Protein AF-A0A1H8ARG8-F1 (afdb_monomer)

Solvent-accessible surface area (backbone atoms only — not comparable to full-atom values): 5608 Å² total; per-residue (Å²): 110,69,69,59,53,51,50,51,53,52,50,52,50,53,52,48,55,51,53,46,45,44,62,75,48,50,48,58,60,46,63,79,74,48,54,77,67,52,51,53,54,49,52,51,49,52,53,49,53,53,53,54,51,50,54,52,52,50,52,57,68,66,55,36,78,65,48,35,73,77,36,51,68,60,47,54,53,56,50,49,55,54,48,55,54,49,52,53,49,54,54,52,48,47,62,66,60,71,75,109

Organism: NCBI:txid1166340

Sequence (100 aa):
MAALSNARVRLSRASGARTQYINETLIPELRARADRSMLAELAELQRVIAAKRLASSVHVSVW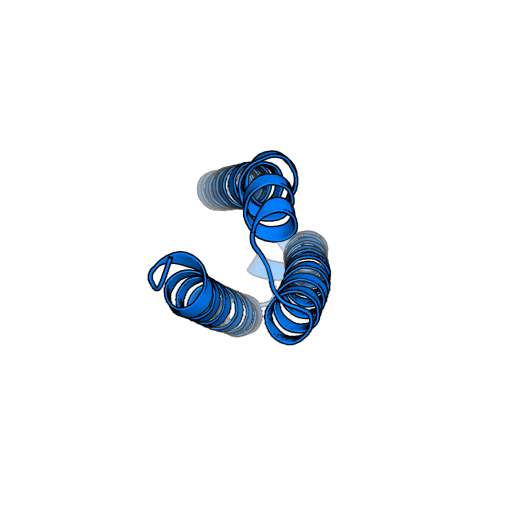SSKAIAGDWRGYCQAARSIWAMMEEQMSRERRIFGSL

Secondary structure (DSSP, 8-state):
-HHHHHHHHHHHHHHHHHHHHIIIIIHHHHHTT--HHHHHHHHHHHHHHHHHHHHHHHHHHHS-HHHHHH-HHHHHHHHHHHHHHHHHHHHHHHHHHTT-

Radius of gyration: 16.11 Å; Cα contacts (8 Å, |Δi|>4): 24; chains: 1; bounding box: 35×18×47 Å

Mean predicted aligned error: 5.32 Å

Structure (mmCIF, N/CA/C/O backbone):
data_AF-A0A1H8ARG8-F1
#
_entry.id   AF-A0A1H8ARG8-F1
#
loop_
_atom_site.group_PDB
_atom_site.id
_atom_site.type_symbol
_atom_site.label_atom_id
_atom_site.label_alt_id
_atom_site.label_comp_id
_atom_site.label_asym_id
_atom_site.label_entity_id
_atom_site.label_seq_id
_atom_site.pdbx_PDB_ins_code
_atom_site.Cartn_x
_atom_site.Cartn_y
_atom_site.Cartn_z
_atom_site.occupancy
_atom_site.B_iso_or_equiv
_atom_site.auth_seq_id
_atom_site.auth_comp_id
_atom_site.auth_asym_id
_atom_site.auth_atom_id
_atom_site.pdbx_PDB_model_num
ATOM 1 N N . MET A 1 1 ? 5.034 -4.586 -22.887 1.00 67.50 1 MET A N 1
ATOM 2 C CA . MET A 1 1 ? 4.943 -3.476 -21.903 1.00 67.50 1 MET A CA 1
ATOM 3 C C . MET A 1 1 ? 3.514 -3.061 -21.550 1.00 67.50 1 MET A C 1
ATOM 5 O O . MET A 1 1 ? 3.250 -2.885 -20.367 1.00 67.50 1 MET A O 1
ATOM 9 N N . ALA A 1 2 ? 2.576 -2.964 -22.505 1.00 75.56 2 ALA A N 1
ATOM 10 C CA . ALA A 1 2 ? 1.178 -2.590 -22.220 1.00 75.56 2 ALA A CA 1
ATOM 11 C C . ALA A 1 2 ? 0.485 -3.493 -21.175 1.00 75.56 2 ALA A C 1
ATOM 13 O O . ALA A 1 2 ? -0.137 -2.991 -20.244 1.00 75.56 2 ALA A O 1
ATOM 14 N N . ALA A 1 3 ? 0.672 -4.817 -21.259 1.00 82.44 3 ALA A N 1
ATOM 15 C CA . ALA A 1 3 ? 0.120 -5.764 -20.284 1.00 82.44 3 ALA A CA 1
ATOM 16 C C . ALA A 1 3 ? 0.617 -5.510 -18.846 1.00 82.44 3 ALA A C 1
ATOM 18 O O . ALA A 1 3 ? -0.174 -5.535 -17.906 1.00 82.44 3 ALA A O 1
ATOM 19 N N . LEU A 1 4 ? 1.908 -5.197 -18.674 1.00 79.50 4 LEU A N 1
ATOM 20 C CA . LEU A 1 4 ? 2.490 -4.886 -17.366 1.00 79.50 4 LEU A CA 1
ATOM 21 C C . LEU A 1 4 ? 1.949 -3.566 -16.801 1.00 79.50 4 LEU A C 1
ATOM 23 O O . LEU A 1 4 ? 1.628 -3.485 -15.618 1.00 79.50 4 LEU A O 1
ATOM 27 N N . SER A 1 5 ? 1.817 -2.541 -17.646 1.00 78.69 5 SER A N 1
ATOM 28 C CA . SER A 1 5 ? 1.219 -1.262 -17.250 1.00 78.69 5 SER A CA 1
ATOM 29 C C . SER A 1 5 ? -0.235 -1.445 -16.797 1.00 78.69 5 SER A C 1
ATOM 31 O O . SER A 1 5 ? -0.593 -1.023 -15.698 1.00 78.69 5 SER A O 1
ATOM 33 N N . ASN A 1 6 ? -1.040 -2.189 -17.564 1.00 81.00 6 ASN A N 1
ATOM 34 C CA . ASN A 1 6 ? -2.417 -2.523 -17.191 1.00 81.00 6 ASN A CA 1
ATOM 35 C C . ASN A 1 6 ? -2.495 -3.315 -15.879 1.00 81.00 6 ASN A C 1
ATOM 37 O O . ASN A 1 6 ? -3.344 -3.021 -15.036 1.00 81.00 6 ASN A O 1
ATOM 41 N N . ALA A 1 7 ? -1.607 -4.292 -15.675 1.00 84.06 7 ALA A N 1
ATOM 42 C CA . ALA A 1 7 ? -1.544 -5.049 -14.427 1.00 84.06 7 ALA A CA 1
ATOM 43 C C . ALA A 1 7 ? -1.246 -4.139 -13.224 1.00 84.06 7 ALA A C 1
ATOM 45 O O . ALA A 1 7 ? -1.925 -4.232 -12.202 1.00 84.06 7 ALA A O 1
ATOM 46 N N . ARG A 1 8 ? -0.297 -3.202 -13.362 1.00 81.25 8 ARG A N 1
ATOM 47 C CA . ARG A 1 8 ? 0.024 -2.218 -12.317 1.00 81.25 8 ARG A CA 1
ATOM 48 C C . ARG A 1 8 ? -1.155 -1.305 -12.003 1.00 81.25 8 ARG A C 1
ATOM 50 O O . ARG A 1 8 ? -1.475 -1.133 -10.835 1.00 81.25 8 ARG A O 1
ATOM 57 N N . VAL A 1 9 ? -1.844 -0.784 -13.020 1.00 81.31 9 VAL A N 1
ATOM 58 C CA . VAL A 1 9 ? -3.038 0.058 -12.821 1.00 81.31 9 VAL A CA 1
ATOM 59 C C . VAL A 1 9 ? -4.136 -0.709 -12.084 1.00 81.31 9 VAL A C 1
ATOM 61 O O . VAL A 1 9 ? -4.713 -0.183 -11.132 1.00 81.31 9 VAL A O 1
ATOM 64 N N . ARG A 1 10 ? -4.412 -1.959 -12.478 1.00 85.25 10 ARG A N 1
ATOM 65 C CA . ARG A 1 10 ? -5.394 -2.815 -11.790 1.00 85.25 10 ARG A CA 1
ATOM 66 C C . ARG A 1 10 ? -5.018 -3.044 -10.328 1.00 85.25 10 ARG A C 1
ATOM 68 O O . ARG A 1 10 ? -5.878 -2.905 -9.464 1.00 85.25 10 ARG A O 1
ATOM 75 N N . LEU A 1 11 ? -3.747 -3.336 -10.052 1.00 82.06 11 LEU A N 1
ATOM 76 C CA . LEU A 1 11 ? -3.249 -3.520 -8.690 1.00 82.06 11 LEU A CA 1
ATOM 77 C C . LEU A 1 11 ? -3.379 -2.236 -7.859 1.00 82.06 11 LEU A C 1
ATOM 79 O O . LEU A 1 11 ? -3.882 -2.282 -6.739 1.00 82.06 11 LEU A O 1
ATOM 83 N N . SER A 1 12 ? -2.991 -1.082 -8.411 1.00 80.69 12 SER A N 1
ATOM 84 C CA . SER A 1 12 ? -3.131 0.214 -7.739 1.00 80.69 12 SER A CA 1
ATOM 85 C C . SER A 1 12 ? -4.592 0.548 -7.436 1.00 80.69 12 SER A C 1
ATOM 87 O O . SER A 1 12 ? -4.886 1.014 -6.337 1.00 80.69 12 SER A O 1
ATOM 89 N N . ARG A 1 13 ? -5.516 0.268 -8.367 1.00 84.88 13 ARG A N 1
ATOM 90 C CA . ARG A 1 13 ? -6.961 0.452 -8.153 1.00 84.88 13 ARG A CA 1
ATOM 91 C C . ARG A 1 13 ? -7.496 -0.462 -7.053 1.00 84.88 13 ARG A C 1
ATOM 93 O O . ARG A 1 13 ? -8.160 0.030 -6.149 1.00 84.88 13 ARG A O 1
ATOM 100 N N . ALA A 1 14 ? -7.169 -1.754 -7.088 1.00 86.56 14 ALA A N 1
ATOM 101 C CA . ALA A 1 14 ? -7.600 -2.708 -6.065 1.00 86.56 14 ALA A CA 1
ATOM 102 C C . ALA A 1 14 ? -7.058 -2.340 -4.672 1.00 86.56 14 ALA A C 1
ATOM 104 O O . ALA A 1 14 ? -7.802 -2.330 -3.694 1.00 86.56 14 ALA A O 1
ATOM 105 N N . SER A 1 15 ? -5.779 -1.960 -4.590 1.00 81.88 15 SER A N 1
ATOM 106 C CA . SER A 1 15 ? -5.158 -1.487 -3.348 1.00 81.88 15 SER A CA 1
ATOM 107 C C . SER A 1 15 ? -5.812 -0.199 -2.830 1.00 81.88 15 SER A C 1
ATOM 109 O O . SER A 1 15 ? -6.061 -0.066 -1.630 1.00 81.88 15 SER A O 1
ATOM 111 N N . GLY A 1 16 ? -6.150 0.727 -3.736 1.00 84.31 16 GLY A N 1
ATOM 112 C CA . GLY A 1 16 ? -6.883 1.952 -3.418 1.00 84.31 16 GLY A CA 1
ATOM 113 C C . GLY A 1 16 ? -8.270 1.666 -2.848 1.00 84.31 16 GLY A C 1
ATOM 114 O O . GLY A 1 16 ? -8.565 2.126 -1.751 1.00 84.31 16 GLY A O 1
ATOM 115 N N . ALA A 1 17 ? -9.069 0.847 -3.536 1.00 88.25 17 ALA A N 1
ATOM 116 C CA . ALA A 1 17 ? -10.411 0.466 -3.095 1.00 88.25 17 ALA A CA 1
ATOM 117 C C . ALA A 1 17 ? -10.396 -0.226 -1.722 1.00 88.25 17 ALA A C 1
ATOM 119 O O . ALA A 1 17 ? -11.181 0.120 -0.844 1.00 88.25 17 ALA A O 1
ATOM 120 N N . ARG A 1 18 ? -9.447 -1.143 -1.490 1.00 85.88 18 ARG A N 1
ATOM 121 C CA . ARG A 1 18 ? -9.257 -1.777 -0.176 1.00 85.88 18 ARG A CA 1
ATOM 122 C C . ARG A 1 18 ? -8.906 -0.760 0.909 1.00 85.88 18 ARG A C 1
ATOM 124 O O . ARG A 1 18 ? -9.481 -0.801 1.989 1.00 85.88 18 ARG A O 1
ATOM 131 N N . THR A 1 19 ? -7.970 0.146 0.631 1.00 84.25 19 THR A N 1
ATOM 132 C CA . THR A 1 19 ? -7.561 1.185 1.594 1.00 84.25 19 THR A CA 1
ATOM 133 C C . THR A 1 19 ? -8.724 2.113 1.936 1.00 84.25 19 THR A C 1
ATOM 135 O O . THR A 1 19 ? -8.882 2.494 3.093 1.00 84.25 19 THR A O 1
ATOM 138 N N . GLN A 1 20 ? -9.533 2.465 0.937 1.00 88.44 20 GLN A N 1
ATOM 139 C CA . GLN A 1 20 ? -10.729 3.272 1.123 1.00 88.44 20 GLN A CA 1
ATOM 140 C C . GLN A 1 20 ? -11.724 2.554 2.037 1.00 88.44 20 GLN A C 1
ATOM 142 O O . GLN A 1 20 ? -12.079 3.092 3.077 1.00 88.44 20 GLN A O 1
ATOM 147 N N . TYR A 1 21 ? -12.072 1.305 1.718 1.00 88.81 21 TYR A N 1
ATOM 148 C CA . TYR A 1 21 ? -12.987 0.501 2.528 1.00 88.81 21 TYR A CA 1
ATOM 149 C C . TYR A 1 21 ? -12.517 0.344 3.984 1.00 88.81 21 TYR A C 1
ATOM 151 O O . TYR A 1 21 ? -13.301 0.512 4.917 1.00 88.81 21 TYR A O 1
ATOM 159 N N . ILE A 1 22 ? -11.221 0.084 4.197 1.00 85.25 22 ILE A N 1
ATOM 160 C CA . ILE A 1 22 ? -10.660 -0.026 5.550 1.00 85.25 22 ILE A CA 1
ATOM 161 C C . ILE A 1 22 ? -10.851 1.281 6.330 1.00 85.25 22 ILE A C 1
ATOM 163 O O . ILE A 1 22 ? -11.289 1.253 7.476 1.00 85.25 22 ILE A O 1
ATOM 167 N N . ASN A 1 23 ? -10.528 2.426 5.728 1.00 85.62 23 ASN A N 1
ATOM 168 C CA . ASN A 1 23 ? -10.552 3.708 6.434 1.00 85.62 23 ASN A CA 1
ATOM 169 C C . ASN A 1 23 ? -11.954 4.305 6.592 1.00 85.62 23 ASN A C 1
ATOM 171 O O . ASN A 1 23 ? -12.211 4.950 7.604 1.00 85.62 23 ASN A O 1
ATOM 175 N N . GLU A 1 24 ? -12.828 4.130 5.603 1.00 89.38 24 GLU A N 1
ATOM 176 C CA . GLU A 1 24 ? -14.144 4.778 5.554 1.00 89.38 24 GLU A CA 1
ATOM 177 C C . GLU A 1 24 ? -15.259 3.907 6.136 1.00 89.38 24 GLU A C 1
ATOM 179 O O . GLU A 1 24 ? -16.276 4.443 6.564 1.00 89.38 24 GLU A O 1
ATOM 184 N N . THR A 1 25 ? -15.079 2.584 6.182 1.00 88.19 25 THR A N 1
ATOM 185 C CA . THR A 1 25 ? -16.105 1.652 6.675 1.00 88.19 25 THR A CA 1
ATOM 186 C C . THR A 1 25 ? -15.629 0.905 7.914 1.00 88.19 25 THR A C 1
ATOM 188 O O . THR A 1 25 ? -16.159 1.124 8.999 1.00 88.19 25 THR A O 1
ATOM 191 N N . LEU A 1 26 ? -14.583 0.081 7.787 1.00 85.00 26 LEU A N 1
ATOM 192 C CA . LEU A 1 26 ? -14.147 -0.799 8.879 1.00 85.00 26 LEU A CA 1
ATOM 193 C C . LEU A 1 26 ? -13.688 -0.014 10.109 1.00 85.00 26 LEU A C 1
ATOM 195 O O . LEU A 1 26 ? -14.179 -0.233 11.208 1.00 85.00 26 LEU A O 1
ATOM 199 N N . ILE A 1 27 ? -12.743 0.913 9.965 1.00 84.69 27 ILE A N 1
ATOM 200 C CA . ILE A 1 27 ? -12.155 1.584 11.133 1.00 84.69 27 ILE A CA 1
ATOM 201 C C . ILE A 1 27 ? -13.177 2.380 11.956 1.00 84.69 27 ILE A C 1
ATOM 203 O O . ILE A 1 27 ? -13.127 2.266 13.183 1.00 84.69 27 ILE A O 1
ATOM 207 N N . PRO A 1 28 ? -14.098 3.158 11.360 1.00 86.69 28 PRO A N 1
ATOM 208 C CA . PRO A 1 28 ? -15.179 3.794 12.109 1.00 86.69 28 PRO A CA 1
ATOM 209 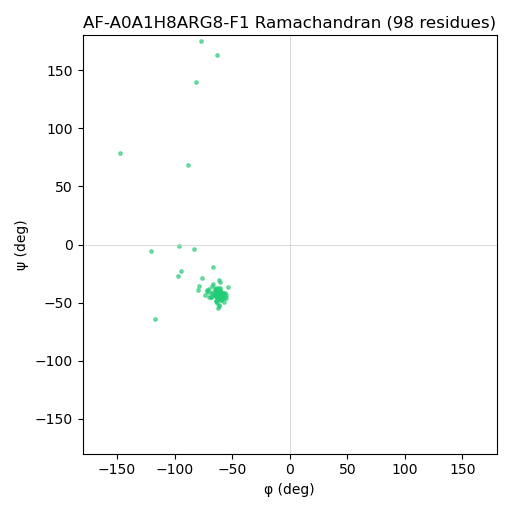C C . PRO A 1 28 ? -16.025 2.800 12.917 1.00 86.69 28 PRO A C 1
ATOM 211 O O . PRO A 1 28 ? -16.253 3.034 14.105 1.00 86.69 28 PRO A O 1
ATOM 214 N N . GLU A 1 29 ? -16.424 1.673 12.318 1.00 86.50 29 GLU A N 1
ATOM 215 C CA . GLU A 1 29 ? -17.197 0.626 13.002 1.00 86.50 29 GLU A CA 1
ATOM 216 C C . GLU A 1 29 ? -16.428 0.020 14.181 1.00 86.50 29 GLU A C 1
ATOM 218 O O . GLU A 1 29 ? -16.984 -0.178 15.263 1.00 86.50 29 GLU A O 1
ATOM 223 N N . LEU A 1 30 ? -15.126 -0.216 14.006 1.00 82.88 30 LEU A N 1
ATOM 224 C CA . LEU A 1 30 ? -14.280 -0.783 15.054 1.00 82.88 30 LEU A CA 1
ATOM 225 C C . LEU A 1 30 ? -14.013 0.197 16.177 1.00 82.88 30 LEU A C 1
ATOM 227 O O . LEU A 1 30 ? -14.078 -0.186 17.339 1.00 82.88 30 LEU A O 1
ATOM 231 N N . ARG A 1 31 ? -13.789 1.475 15.866 1.00 84.12 31 ARG A N 1
ATOM 232 C CA . ARG A 1 31 ? -13.614 2.512 16.889 1.00 84.12 31 ARG A CA 1
ATOM 233 C C . AR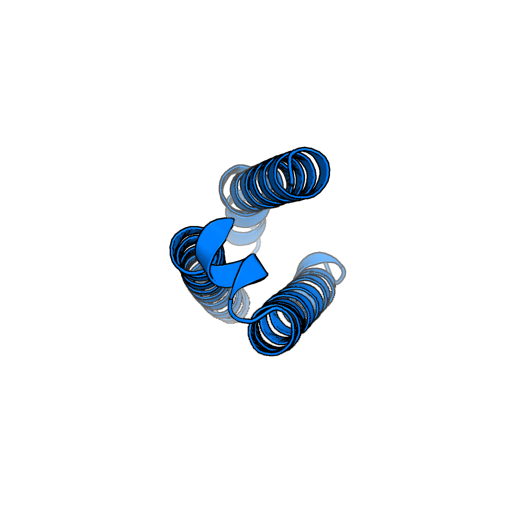G A 1 31 ? -14.836 2.654 17.790 1.00 84.12 31 ARG A C 1
ATOM 235 O O . ARG A 1 31 ? -14.660 2.941 18.968 1.00 84.12 31 ARG A O 1
ATOM 242 N N . ALA A 1 32 ? -16.043 2.423 17.273 1.00 83.94 32 ALA A N 1
ATOM 243 C CA . ALA A 1 32 ? -17.268 2.471 18.070 1.00 83.94 32 ALA A CA 1
ATOM 244 C C . ALA A 1 32 ? -17.358 1.350 19.125 1.00 83.94 32 ALA A C 1
ATOM 246 O O . ALA A 1 32 ? -18.132 1.465 20.073 1.00 83.94 32 ALA A O 1
ATOM 247 N N . ARG A 1 33 ? -16.586 0.268 18.961 1.00 82.88 33 ARG A N 1
ATOM 248 C CA . ARG A 1 33 ? -16.619 -0.936 19.810 1.00 82.88 33 ARG A CA 1
ATOM 249 C C . ARG A 1 33 ? -15.280 -1.246 20.489 1.00 82.88 33 ARG A C 1
ATOM 251 O O . ARG A 1 33 ? -15.205 -2.183 21.275 1.00 82.88 33 ARG A O 1
ATOM 258 N N . ALA A 1 34 ? -14.232 -0.490 20.169 1.00 80.44 34 ALA A N 1
ATOM 259 C CA . ALA A 1 34 ? -12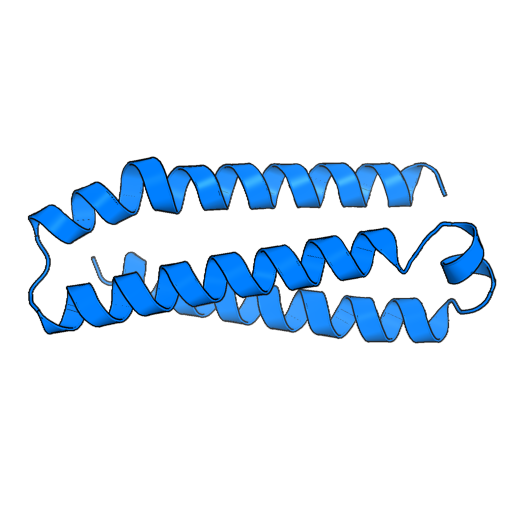.860 -0.771 20.562 1.00 80.44 34 ALA A CA 1
ATOM 260 C C . ALA A 1 34 ? -12.547 -0.307 21.987 1.00 80.44 34 ALA A C 1
ATOM 262 O O . ALA A 1 34 ? -12.883 0.809 22.390 1.00 80.44 34 ALA A O 1
ATOM 263 N N . ASP A 1 35 ? -11.794 -1.131 22.712 1.00 81.75 35 ASP A N 1
ATOM 264 C CA . ASP A 1 35 ? -11.087 -0.685 23.905 1.00 81.75 35 ASP A CA 1
ATOM 265 C C . ASP A 1 35 ? -9.815 0.113 23.546 1.00 81.75 35 ASP A C 1
ATOM 267 O O . ASP A 1 35 ? -9.418 0.256 22.384 1.00 81.75 35 ASP A O 1
ATOM 271 N N . ARG A 1 36 ? -9.138 0.656 24.564 1.00 79.19 36 ARG A N 1
ATOM 272 C CA . ARG A 1 36 ? -7.944 1.496 24.374 1.00 79.19 36 ARG A CA 1
ATOM 273 C C . ARG A 1 36 ? -6.788 0.757 23.682 1.00 79.19 36 ARG A C 1
ATOM 275 O O . ARG A 1 36 ? -6.013 1.403 22.977 1.00 79.19 36 ARG A O 1
ATOM 282 N N . SER A 1 37 ? -6.665 -0.557 23.871 1.00 79.12 37 SER A N 1
ATOM 283 C CA . SER A 1 37 ? -5.614 -1.368 23.245 1.00 79.12 37 SER A CA 1
ATOM 284 C C . SER A 1 37 ? -5.892 -1.575 21.754 1.00 79.12 37 SER A C 1
ATOM 286 O O . SER A 1 37 ? -5.021 -1.318 20.922 1.00 79.12 37 SER A O 1
ATOM 288 N N . MET A 1 38 ? -7.146 -1.872 21.404 1.00 79.88 38 MET A N 1
ATOM 289 C CA . MET A 1 38 ? -7.603 -1.989 20.020 1.00 79.88 38 MET A CA 1
ATOM 290 C C . MET A 1 38 ? -7.450 -0.668 19.258 1.00 79.88 38 MET A C 1
ATOM 292 O O . MET A 1 38 ? -7.031 -0.660 18.103 1.00 79.88 38 MET A O 1
ATOM 296 N N . LEU A 1 39 ? -7.726 0.475 19.897 1.00 81.81 39 LEU A N 1
ATOM 297 C CA . LEU A 1 39 ? -7.535 1.790 19.273 1.00 81.81 39 LEU A CA 1
ATOM 298 C C . LEU A 1 39 ? -6.072 2.055 18.882 1.00 81.81 39 LEU A C 1
ATOM 300 O O . LEU A 1 39 ? -5.821 2.619 17.813 1.00 81.81 39 LEU A O 1
ATOM 304 N N . ALA A 1 40 ? -5.112 1.637 19.713 1.00 83.75 40 ALA A N 1
ATOM 305 C CA . ALA A 1 40 ? -3.688 1.764 19.407 1.00 83.75 40 ALA A CA 1
ATOM 306 C C . ALA A 1 40 ? -3.276 0.854 18.237 1.00 83.75 40 ALA A C 1
ATOM 308 O O . ALA A 1 40 ? -2.566 1.298 17.330 1.00 83.75 40 ALA A O 1
ATOM 309 N N . GLU A 1 41 ? -3.772 -0.386 18.205 1.00 83.25 41 GLU A N 1
ATOM 310 C CA . GLU A 1 41 ? -3.520 -1.307 17.092 1.00 83.25 41 GLU A CA 1
ATOM 311 C C . GLU A 1 41 ? -4.113 -0.810 15.769 1.00 83.25 41 GLU A C 1
ATOM 313 O O . GLU A 1 41 ? -3.450 -0.887 14.732 1.00 83.25 41 GLU A O 1
ATOM 318 N N . LEU A 1 42 ? -5.324 -0.244 15.795 1.00 83.31 42 LEU A N 1
ATOM 319 C CA . LEU A 1 42 ? -5.964 0.342 14.616 1.00 83.31 42 LEU A CA 1
ATOM 320 C C . LEU A 1 42 ? -5.186 1.553 14.089 1.00 83.31 42 LEU A C 1
ATOM 322 O O . LEU A 1 42 ? -4.987 1.672 12.880 1.00 83.31 42 LEU A O 1
ATOM 326 N N . ALA A 1 43 ? -4.707 2.436 14.970 1.00 85.12 43 ALA A N 1
ATOM 327 C CA . ALA A 1 43 ? -3.892 3.583 14.567 1.00 85.12 43 ALA A CA 1
ATOM 328 C C . ALA A 1 43 ? -2.568 3.142 13.918 1.00 85.12 43 ALA A C 1
ATOM 330 O O . ALA A 1 43 ? -2.177 3.662 12.868 1.00 85.12 43 ALA A O 1
ATOM 331 N N . GLU A 1 44 ? -1.905 2.139 14.499 1.00 86.38 44 GLU A N 1
ATOM 332 C CA . GLU A 1 44 ? -0.690 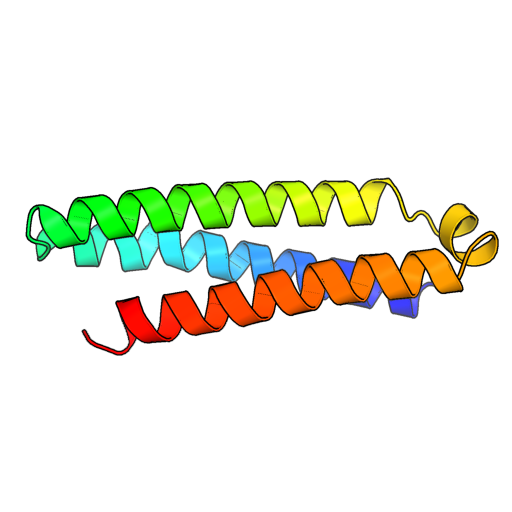1.564 13.924 1.00 86.38 44 GLU A CA 1
ATOM 333 C C . GLU A 1 44 ? -0.968 0.898 12.570 1.00 86.38 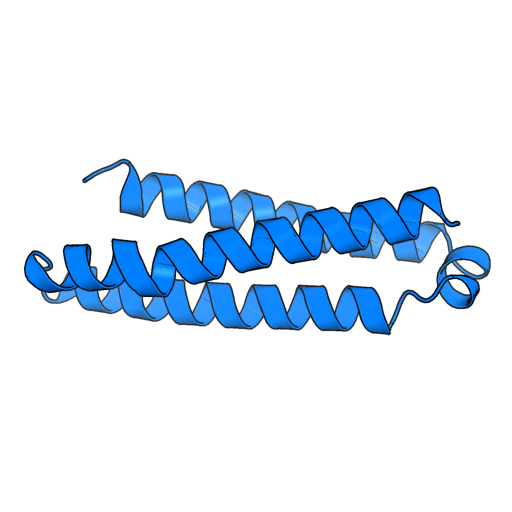44 GLU A C 1
ATOM 335 O O . GLU A 1 44 ? -0.205 1.078 11.617 1.00 86.38 44 GLU A O 1
ATOM 340 N N . LEU A 1 45 ? -2.093 0.191 12.437 1.00 83.44 45 LEU A N 1
ATOM 341 C CA . LEU A 1 45 ? -2.513 -0.405 11.173 1.00 83.44 45 LEU A CA 1
ATOM 342 C C . LEU A 1 45 ? -2.689 0.658 10.077 1.00 83.44 45 LEU A C 1
ATOM 344 O O . LEU A 1 45 ? -2.172 0.480 8.972 1.00 83.44 45 LEU A O 1
ATOM 348 N N . GLN A 1 46 ? -3.346 1.783 10.378 1.00 85.25 46 GLN A N 1
ATOM 349 C CA . GLN A 1 46 ? -3.512 2.897 9.432 1.00 85.25 46 GLN A CA 1
ATOM 350 C C . GLN A 1 46 ? -2.168 3.477 8.988 1.00 85.25 46 GLN A C 1
ATOM 352 O O . GLN A 1 46 ? -1.944 3.692 7.792 1.00 85.25 46 GLN A O 1
ATOM 357 N N . ARG A 1 47 ? -1.254 3.691 9.941 1.00 87.06 47 ARG A N 1
ATOM 358 C CA . ARG A 1 47 ? 0.090 4.213 9.668 1.00 87.06 47 ARG A CA 1
ATOM 359 C C . ARG A 1 47 ? 0.868 3.283 8.739 1.00 87.06 47 ARG A C 1
ATOM 361 O O . ARG A 1 47 ? 1.468 3.739 7.764 1.00 87.06 47 ARG A O 1
ATOM 368 N N . VAL A 1 48 ? 0.818 1.977 9.003 1.00 86.25 48 VAL A N 1
ATOM 369 C CA . VAL A 1 48 ? 1.476 0.963 8.171 1.00 86.25 48 VAL A CA 1
ATOM 370 C C . VAL A 1 48 ? 0.859 0.912 6.772 1.00 86.25 48 VAL A C 1
ATOM 372 O O . VAL A 1 48 ? 1.602 0.910 5.793 1.00 86.25 48 VAL A O 1
ATOM 375 N N . ILE A 1 49 ? -0.472 0.941 6.638 1.00 83.19 49 ILE A N 1
ATOM 376 C CA . ILE A 1 49 ? -1.146 0.966 5.326 1.00 83.19 49 ILE A CA 1
ATOM 377 C C . ILE A 1 49 ? -0.691 2.177 4.501 1.00 83.19 49 ILE A C 1
ATOM 379 O O . ILE A 1 49 ? -0.335 2.025 3.328 1.00 83.19 49 ILE A O 1
ATOM 383 N N . ALA A 1 50 ? -0.645 3.367 5.108 1.00 83.62 50 ALA A N 1
ATOM 384 C CA . ALA A 1 50 ? -0.194 4.583 4.436 1.00 83.62 50 ALA A CA 1
ATOM 385 C C . ALA A 1 50 ? 1.268 4.475 3.964 1.00 83.62 50 ALA A C 1
ATOM 387 O O . ALA A 1 50 ? 1.565 4.765 2.801 1.00 83.62 50 ALA A O 1
ATOM 388 N N . ALA A 1 51 ? 2.167 3.985 4.824 1.00 86.38 51 ALA A N 1
ATOM 389 C CA . ALA A 1 51 ? 3.576 3.784 4.485 1.00 86.38 51 ALA A CA 1
ATOM 390 C C . ALA A 1 51 ? 3.763 2.766 3.345 1.00 86.38 51 ALA A C 1
ATOM 392 O O . ALA A 1 51 ? 4.500 3.019 2.389 1.00 86.38 51 ALA A O 1
ATOM 393 N N . LYS A 1 52 ? 3.042 1.638 3.390 1.00 83.94 52 LYS A N 1
ATOM 394 C CA . LYS A 1 52 ? 3.081 0.598 2.348 1.00 83.94 52 LYS A CA 1
ATOM 395 C C . LYS A 1 52 ? 2.554 1.120 1.006 1.00 83.94 52 LYS A C 1
ATOM 397 O O . LYS A 1 52 ? 3.114 0.809 -0.048 1.00 83.94 52 LYS A O 1
ATOM 402 N N . ARG A 1 53 ? 1.517 1.965 1.024 1.00 81.56 53 ARG A N 1
ATOM 403 C CA . ARG A 1 53 ? 1.000 2.628 -0.183 1.00 81.56 53 ARG A CA 1
ATOM 404 C C . ARG A 1 53 ? 2.031 3.582 -0.784 1.00 81.56 53 ARG A C 1
ATOM 406 O O . ARG A 1 53 ? 2.228 3.554 -1.997 1.00 81.56 53 ARG A O 1
ATOM 413 N N . LEU A 1 54 ? 2.717 4.371 0.045 1.00 84.81 54 LEU A N 1
ATOM 414 C CA . LEU A 1 54 ? 3.797 5.251 -0.408 1.00 84.81 54 LEU A CA 1
ATOM 415 C C . LEU A 1 54 ? 4.929 4.448 -1.066 1.00 84.81 54 LEU A C 1
ATOM 417 O O . LEU A 1 54 ? 5.320 4.765 -2.189 1.00 84.81 54 LEU A O 1
ATOM 421 N N . ALA A 1 55 ? 5.386 3.368 -0.426 1.00 84.31 55 ALA A N 1
ATOM 422 C CA . ALA A 1 55 ? 6.409 2.479 -0.981 1.00 84.31 55 ALA A CA 1
ATOM 423 C C . ALA A 1 55 ? 5.993 1.883 -2.340 1.00 84.31 55 ALA A C 1
ATOM 425 O O . ALA A 1 55 ? 6.785 1.863 -3.283 1.00 84.31 55 ALA A O 1
ATOM 426 N N . SER A 1 56 ? 4.730 1.462 -2.481 1.00 82.69 56 SER A N 1
ATOM 427 C CA . SER A 1 56 ? 4.197 0.977 -3.759 1.00 82.69 56 SER A CA 1
ATOM 428 C C . SER A 1 56 ? 4.168 2.065 -4.838 1.00 82.69 56 SER A C 1
ATOM 430 O O . SER A 1 56 ? 4.481 1.773 -5.993 1.00 82.69 56 SER A O 1
ATOM 432 N N . SER A 1 57 ? 3.793 3.300 -4.494 1.00 82.25 57 SER A N 1
ATOM 433 C CA . SER A 1 57 ? 3.789 4.423 -5.441 1.00 82.25 57 SER A CA 1
ATOM 434 C C . SER A 1 57 ? 5.202 4.761 -5.917 1.00 82.25 57 SER A C 1
ATOM 436 O O . SER A 1 57 ? 5.413 4.929 -7.118 1.00 82.25 57 SER A O 1
ATOM 438 N N . VAL A 1 58 ? 6.176 4.783 -5.001 1.00 85.75 58 VAL A N 1
ATOM 439 C CA . VAL A 1 58 ? 7.597 4.989 -5.327 1.00 85.75 58 VAL A CA 1
ATOM 440 C C . VAL A 1 58 ? 8.124 3.866 -6.222 1.00 85.75 58 VAL A C 1
ATOM 442 O O . VAL A 1 58 ? 8.803 4.128 -7.209 1.00 85.75 58 VAL A O 1
ATOM 445 N N . HIS A 1 59 ? 7.772 2.608 -5.945 1.00 85.38 59 HIS A N 1
ATOM 446 C CA . HIS A 1 59 ? 8.162 1.490 -6.806 1.00 85.38 59 HIS A CA 1
ATOM 447 C C . HIS A 1 59 ? 7.674 1.685 -8.252 1.00 85.38 59 HIS A C 1
ATOM 449 O O . HIS A 1 59 ? 8.440 1.503 -9.198 1.00 85.38 59 HIS A O 1
ATOM 455 N N . VAL A 1 60 ? 6.412 2.082 -8.446 1.00 82.81 60 VAL A N 1
ATOM 456 C CA . VAL A 1 60 ? 5.856 2.295 -9.792 1.00 82.81 60 VAL A CA 1
ATOM 457 C C . VAL A 1 60 ? 6.503 3.495 -10.493 1.00 82.81 60 VAL A C 1
ATOM 459 O O . VAL A 1 60 ? 6.707 3.421 -11.705 1.00 82.81 60 VAL A O 1
ATOM 462 N N . SER A 1 61 ? 6.846 4.567 -9.767 1.00 84.31 61 SER A N 1
ATOM 463 C CA . SER A 1 61 ? 7.490 5.749 -10.360 1.00 84.31 61 SER A CA 1
ATOM 464 C C . SER A 1 61 ? 8.943 5.491 -10.771 1.00 84.31 61 SER A C 1
ATOM 466 O O . SER A 1 61 ? 9.354 5.928 -11.844 1.00 84.31 61 SER A O 1
ATOM 468 N N . VAL A 1 62 ? 9.701 4.738 -9.966 1.00 88.19 62 VAL A N 1
ATOM 469 C CA . VAL A 1 62 ? 11.099 4.373 -10.253 1.00 88.19 62 VAL A CA 1
ATOM 470 C C . VAL A 1 62 ? 11.186 3.407 -11.437 1.00 88.19 62 VAL A C 1
ATOM 472 O O . VAL A 1 62 ? 11.990 3.591 -12.353 1.00 88.19 62 VAL A O 1
ATOM 475 N N . TRP A 1 63 ? 10.329 2.385 -11.467 1.00 88.88 63 TRP A N 1
ATOM 476 C CA . TRP A 1 63 ? 10.387 1.333 -12.481 1.00 88.88 63 TRP A CA 1
ATOM 477 C C . TRP A 1 63 ? 9.568 1.680 -13.726 1.00 88.88 63 TRP A C 1
ATOM 479 O O . TRP A 1 63 ? 8.562 1.0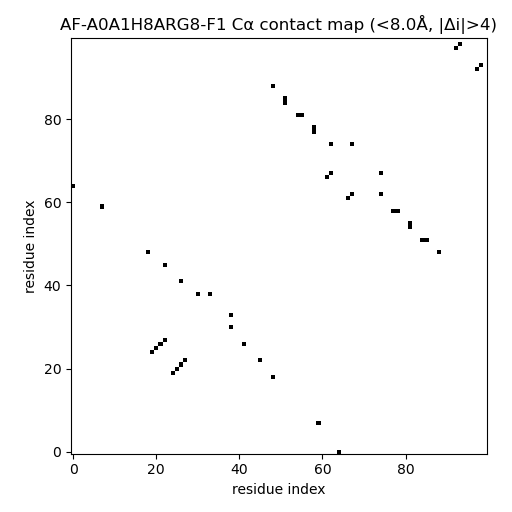34 -14.031 1.00 88.88 63 TRP A O 1
ATOM 489 N N . SER A 1 64 ? 10.018 2.685 -14.482 1.00 86.62 64 SER A N 1
ATOM 490 C CA . SER A 1 64 ? 9.487 2.984 -15.820 1.00 86.62 64 SER A CA 1
ATOM 491 C C . SER A 1 64 ? 9.739 1.838 -16.809 1.00 86.62 64 SER A C 1
ATOM 493 O O . SER A 1 64 ? 10.615 0.999 -16.601 1.00 86.62 64 SER A O 1
ATOM 495 N N . SER A 1 65 ? 9.028 1.821 -17.943 1.00 85.50 65 SER A N 1
ATOM 496 C CA . SER A 1 65 ? 9.255 0.809 -18.987 1.00 85.50 65 SER A CA 1
ATOM 497 C C . SER A 1 65 ? 10.714 0.734 -19.449 1.00 85.50 65 SER A C 1
ATOM 499 O O . SER A 1 65 ? 11.225 -0.354 -19.700 1.00 85.50 65 SER A O 1
ATOM 501 N N . LYS A 1 66 ? 11.389 1.888 -19.514 1.00 88.25 66 LYS A N 1
ATOM 502 C CA . LYS A 1 66 ? 12.805 1.993 -19.876 1.00 88.25 66 LYS A CA 1
ATOM 503 C C . LYS A 1 66 ? 13.714 1.423 -18.782 1.00 88.25 66 LYS A C 1
ATOM 505 O O . LYS A 1 66 ? 14.618 0.661 -19.098 1.00 88.25 66 LYS A O 1
ATOM 510 N N . ALA A 1 67 ? 13.451 1.748 -17.515 1.00 91.00 67 ALA A N 1
ATOM 511 C CA . ALA A 1 67 ? 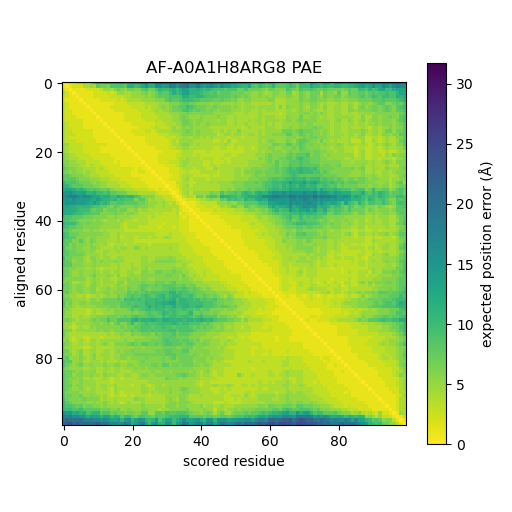14.227 1.234 -16.383 1.00 91.00 67 ALA A CA 1
ATOM 512 C C . ALA A 1 67 ? 14.116 -0.294 -16.262 1.00 91.00 67 ALA A C 1
ATOM 514 O O . ALA A 1 67 ? 15.114 -0.974 -16.068 1.00 91.00 67 ALA A O 1
ATOM 515 N N . ILE A 1 68 ? 12.916 -0.841 -16.468 1.00 90.38 68 ILE A N 1
ATOM 516 C CA . ILE A 1 68 ? 12.671 -2.291 -16.456 1.00 90.38 68 ILE A CA 1
ATOM 517 C C . ILE A 1 68 ? 13.431 -2.998 -17.581 1.00 90.38 68 ILE A C 1
ATOM 519 O O . ILE A 1 68 ? 13.972 -4.076 -17.367 1.00 90.38 68 ILE A O 1
ATOM 523 N N . ALA A 1 69 ? 13.456 -2.413 -18.782 1.00 91.38 69 ALA A N 1
ATOM 524 C CA . ALA A 1 69 ? 14.197 -2.984 -19.903 1.00 91.38 69 ALA A CA 1
ATOM 525 C C . ALA A 1 69 ? 15.717 -2.950 -19.662 1.00 91.38 69 ALA A C 1
ATOM 527 O O . ALA A 1 69 ? 16.415 -3.864 -20.090 1.00 91.38 69 ALA A O 1
ATOM 528 N N . GLY A 1 70 ? 16.213 -1.918 -18.969 1.00 94.06 70 GLY A N 1
ATOM 529 C CA . GLY A 1 70 ? 17.623 -1.787 -18.594 1.00 94.06 70 GLY A CA 1
ATOM 530 C C . GLY A 1 70 ? 18.049 -2.679 -17.424 1.00 94.06 70 GLY A C 1
ATOM 531 O O . GLY A 1 70 ? 19.202 -3.091 -17.377 1.00 94.06 70 GLY A O 1
ATOM 532 N N . ASP A 1 71 ? 17.134 -3.004 -16.506 1.00 94.81 71 ASP A N 1
ATOM 533 C CA . ASP A 1 71 ? 17.400 -3.874 -15.358 1.00 94.81 71 ASP A CA 1
ATOM 534 C C . ASP A 1 71 ? 16.166 -4.708 -14.968 1.00 94.81 71 ASP A C 1
ATOM 536 O O . ASP A 1 71 ? 15.433 -4.431 -14.012 1.00 94.81 71 ASP A O 1
ATOM 540 N N . TRP A 1 72 ? 15.937 -5.782 -15.724 1.00 91.12 72 TRP A N 1
ATOM 541 C CA . TRP A 1 72 ? 14.832 -6.702 -15.455 1.00 91.12 72 TRP A CA 1
ATOM 542 C C . TRP A 1 72 ? 14.995 -7.434 -14.117 1.00 91.12 72 TRP A C 1
ATOM 544 O O . TRP A 1 72 ? 14.023 -7.646 -13.387 1.00 91.12 72 TRP A O 1
ATOM 554 N N . ARG A 1 73 ? 16.228 -7.821 -13.771 1.00 94.19 73 ARG A N 1
ATOM 555 C CA . ARG A 1 73 ? 16.507 -8.597 -12.558 1.00 94.19 73 ARG A CA 1
ATOM 556 C C . ARG A 1 73 ? 16.268 -7.761 -11.303 1.00 94.19 73 ARG A C 1
ATOM 558 O O . ARG A 1 73 ? 15.620 -8.256 -10.376 1.00 94.19 73 ARG A O 1
ATOM 565 N N . GLY A 1 74 ? 16.745 -6.519 -11.280 1.00 93.31 74 GLY A N 1
ATOM 566 C CA . GLY A 1 74 ? 16.501 -5.582 -10.188 1.00 93.31 74 GLY A CA 1
ATOM 567 C C . GLY A 1 74 ? 15.022 -5.248 -10.054 1.00 93.31 74 GLY A C 1
ATOM 568 O O . GLY A 1 74 ? 14.492 -5.266 -8.940 1.00 93.31 74 GLY A O 1
ATOM 569 N N . TYR A 1 75 ? 14.312 -5.085 -11.176 1.00 91.00 75 TYR A N 1
ATOM 570 C CA . TYR A 1 75 ? 12.860 -4.932 -11.150 1.00 91.00 75 TYR A CA 1
ATOM 571 C C . TYR A 1 75 ? 12.170 -6.122 -10.465 1.00 91.00 75 TYR A C 1
ATOM 573 O O . TYR A 1 75 ? 11.351 -5.929 -9.563 1.00 91.00 75 TYR A O 1
ATOM 581 N N . CYS A 1 76 ? 12.517 -7.357 -10.844 1.00 90.62 76 CYS A N 1
ATOM 582 C CA . CYS A 1 76 ? 11.948 -8.557 -10.230 1.00 90.62 76 CYS A CA 1
ATOM 583 C C . CYS A 1 76 ? 12.248 -8.652 -8.728 1.00 90.62 76 CYS A C 1
ATOM 585 O O . CYS A 1 76 ? 11.364 -9.042 -7.965 1.00 90.62 76 CYS A O 1
ATOM 587 N N . GLN A 1 77 ? 13.459 -8.302 -8.284 1.00 91.94 77 GLN A N 1
ATOM 588 C CA . GLN A 1 77 ? 13.788 -8.266 -6.854 1.00 91.94 77 GLN A CA 1
ATOM 589 C C . GLN A 1 77 ? 12.957 -7.221 -6.109 1.00 91.94 77 GLN A C 1
ATOM 591 O O . GLN A 1 77 ? 12.329 -7.548 -5.103 1.00 91.94 77 GLN A O 1
ATOM 596 N N . ALA A 1 78 ? 12.883 -5.995 -6.629 1.00 89.38 78 ALA A N 1
ATOM 597 C CA . ALA A 1 78 ? 12.090 -4.932 -6.022 1.00 89.38 78 ALA A CA 1
ATOM 598 C C . ALA A 1 78 ? 10.596 -5.298 -5.955 1.00 89.38 78 ALA A C 1
ATOM 600 O O . ALA A 1 78 ? 9.933 -5.024 -4.954 1.00 89.38 78 ALA A O 1
ATOM 601 N N . ALA A 1 79 ? 10.066 -5.953 -6.992 1.00 88.06 79 ALA A N 1
ATOM 602 C CA . ALA A 1 79 ? 8.681 -6.415 -7.027 1.00 88.06 79 ALA A CA 1
ATOM 603 C C . ALA A 1 79 ? 8.396 -7.488 -5.961 1.00 88.06 79 ALA A C 1
ATOM 605 O O . ALA A 1 79 ? 7.353 -7.433 -5.310 1.00 88.06 79 ALA A O 1
ATOM 606 N N . ARG A 1 80 ? 9.330 -8.422 -5.720 1.00 90.00 80 ARG A N 1
ATOM 607 C CA . ARG A 1 80 ? 9.194 -9.430 -4.650 1.00 90.00 80 ARG A CA 1
ATOM 608 C C . ARG A 1 80 ? 9.095 -8.792 -3.267 1.00 90.00 80 ARG A C 1
ATOM 610 O O . ARG A 1 80 ? 8.263 -9.220 -2.474 1.00 90.00 80 ARG A O 1
ATOM 617 N N . SER A 1 81 ? 9.880 -7.749 -2.996 1.00 87.69 81 SER A N 1
ATOM 618 C CA . SER A 1 81 ? 9.807 -7.026 -1.720 1.00 87.69 81 SER A CA 1
ATOM 619 C C . SER A 1 81 ? 8.444 -6.359 -1.514 1.00 87.69 81 SER A C 1
ATOM 621 O O . SER A 1 81 ? 7.878 -6.438 -0.426 1.00 87.69 81 SER A O 1
ATOM 623 N N . ILE A 1 82 ? 7.877 -5.754 -2.566 1.00 85.50 82 ILE A N 1
ATOM 624 C CA . ILE A 1 82 ? 6.527 -5.172 -2.512 1.00 85.50 82 ILE A CA 1
ATOM 625 C C . ILE A 1 82 ? 5.465 -6.254 -2.280 1.00 85.50 82 ILE A C 1
ATOM 627 O O . ILE A 1 82 ? 4.548 -6.040 -1.485 1.00 85.50 82 ILE A O 1
ATOM 631 N N . TRP A 1 83 ? 5.585 -7.417 -2.926 1.00 86.69 83 TRP A N 1
ATOM 632 C CA . TRP A 1 83 ? 4.657 -8.527 -2.707 1.00 86.69 83 TRP A CA 1
ATOM 633 C C . TRP A 1 83 ? 4.703 -9.067 -1.282 1.00 86.69 83 TRP A C 1
ATOM 635 O O . TRP A 1 83 ? 3.656 -9.113 -0.643 1.00 86.69 83 TRP A O 1
ATOM 645 N N . ALA A 1 84 ? 5.888 -9.377 -0.753 1.00 88.75 84 ALA A N 1
ATOM 646 C CA . ALA A 1 84 ? 6.030 -9.862 0.621 1.00 88.75 84 ALA A CA 1
ATOM 647 C C . ALA A 1 84 ? 5.426 -8.872 1.636 1.00 88.75 84 ALA A C 1
ATOM 649 O O . ALA A 1 84 ? 4.682 -9.252 2.540 1.00 88.75 84 ALA A O 1
ATOM 650 N N . MET A 1 85 ? 5.665 -7.574 1.429 1.00 87.19 85 MET A N 1
ATOM 651 C CA . MET A 1 85 ? 5.091 -6.500 2.241 1.00 87.19 85 MET A CA 1
ATOM 652 C C . MET A 1 85 ? 3.551 -6.469 2.183 1.00 87.19 85 MET A C 1
ATOM 654 O O . MET A 1 85 ? 2.895 -6.207 3.201 1.00 87.19 85 MET A O 1
ATOM 658 N N . MET A 1 86 ? 2.955 -6.700 1.008 1.00 85.56 86 MET A N 1
ATOM 659 C CA . MET A 1 86 ? 1.499 -6.763 0.843 1.00 85.56 86 MET A CA 1
ATOM 660 C C . MET A 1 86 ? 0.894 -8.025 1.466 1.00 85.56 86 MET A C 1
ATOM 662 O O . MET A 1 86 ? -0.148 -7.928 2.112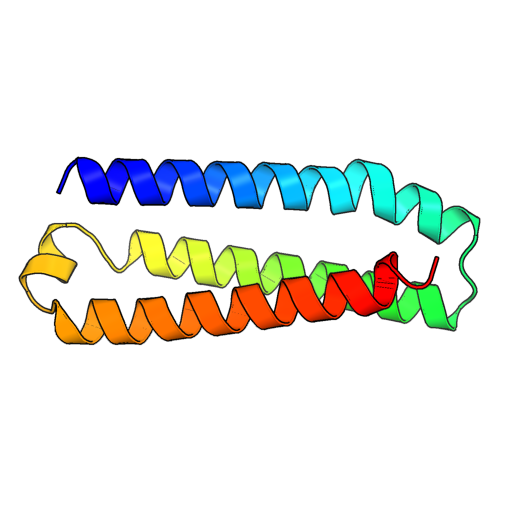 1.00 85.56 86 MET A O 1
ATOM 666 N N . GLU A 1 87 ? 1.537 -9.184 1.325 1.00 89.19 87 GLU A N 1
ATOM 667 C CA . GLU A 1 87 ? 1.089 -10.439 1.945 1.00 89.19 87 GLU A CA 1
ATOM 668 C C . GLU A 1 87 ? 1.082 -10.352 3.469 1.00 89.19 87 GLU A C 1
ATOM 670 O O . GLU A 1 87 ? 0.079 -10.671 4.110 1.00 89.19 87 GLU A O 1
ATOM 675 N N . GLU A 1 88 ? 2.158 -9.826 4.050 1.00 88.69 88 GLU A N 1
ATOM 676 C CA . GLU A 1 88 ? 2.242 -9.571 5.485 1.00 88.69 88 GLU A CA 1
ATOM 677 C C . GLU A 1 88 ? 1.119 -8.627 5.947 1.00 88.69 88 GLU A C 1
ATOM 679 O O . GLU A 1 88 ? 0.481 -8.861 6.976 1.00 88.69 88 GLU A O 1
ATOM 684 N N . GLN A 1 89 ? 0.823 -7.583 5.162 1.00 85.19 89 GLN A N 1
ATOM 685 C CA . GLN A 1 89 ? -0.268 -6.660 5.474 1.00 85.19 89 GLN A CA 1
ATOM 686 C C . GLN A 1 89 ? -1.627 -7.365 5.481 1.00 85.19 89 GLN A C 1
ATOM 688 O O . GLN A 1 89 ? -2.402 -7.181 6.415 1.00 85.19 89 GLN A O 1
ATOM 693 N N . MET A 1 90 ? -1.918 -8.173 4.460 1.00 84.88 90 MET A N 1
ATOM 694 C CA . MET A 1 90 ? -3.167 -8.935 4.391 1.00 84.88 90 MET A CA 1
ATOM 695 C C . MET A 1 90 ? -3.283 -9.937 5.544 1.00 84.88 90 MET A C 1
ATOM 697 O O . MET A 1 90 ? -4.363 -10.108 6.100 1.00 84.88 90 MET A O 1
ATOM 701 N N . SER A 1 91 ? -2.178 -10.572 5.943 1.00 87.44 91 SER A N 1
ATOM 702 C CA . SER A 1 91 ? -2.140 -11.468 7.104 1.00 87.44 91 SER A CA 1
ATOM 703 C C . SER A 1 91 ? -2.426 -10.725 8.414 1.00 87.44 91 SER A C 1
ATOM 705 O O . SER A 1 91 ? -3.212 -11.187 9.241 1.00 87.44 91 SER A O 1
ATOM 707 N N . ARG A 1 92 ? -1.840 -9.535 8.601 1.00 84.00 92 ARG A N 1
ATOM 708 C CA . ARG A 1 92 ? -2.102 -8.692 9.775 1.00 84.00 92 ARG A CA 1
ATOM 709 C C . ARG A 1 92 ? -3.557 -8.232 9.826 1.00 84.00 92 ARG A C 1
ATOM 711 O O . ARG A 1 92 ? -4.181 -8.344 10.872 1.00 84.00 92 ARG A O 1
ATOM 718 N N . GLU A 1 93 ? -4.109 -7.798 8.698 1.00 84.88 93 GLU A N 1
ATOM 719 C CA . GLU A 1 93 ? -5.526 -7.439 8.596 1.00 84.88 93 GLU A CA 1
ATOM 720 C C . GLU A 1 93 ? -6.442 -8.621 8.886 1.00 84.88 93 GLU A C 1
ATOM 722 O O . GLU A 1 93 ? -7.391 -8.460 9.633 1.00 84.88 93 GLU A O 1
ATOM 727 N N . ARG A 1 94 ? -6.148 -9.826 8.384 1.00 85.38 94 ARG A N 1
ATOM 728 C CA . ARG A 1 94 ? -6.934 -11.022 8.729 1.00 85.38 94 ARG A CA 1
ATOM 729 C C . ARG A 1 94 ? -6.905 -11.335 10.220 1.00 85.38 94 ARG A C 1
ATOM 731 O O . ARG A 1 94 ? -7.918 -11.763 10.749 1.00 85.38 94 ARG A O 1
ATOM 738 N N . ARG A 1 95 ? -5.774 -11.131 10.898 1.00 82.62 95 ARG A N 1
ATOM 739 C CA . ARG A 1 95 ? -5.680 -11.351 12.351 1.00 82.62 95 ARG A CA 1
ATOM 740 C C . ARG A 1 95 ? -6.454 -10.316 13.160 1.00 82.62 95 ARG A C 1
ATOM 742 O O . ARG A 1 95 ? -7.029 -10.682 14.172 1.00 82.62 95 ARG A O 1
ATOM 749 N N . ILE A 1 96 ? -6.441 -9.055 12.729 1.00 77.25 96 ILE A N 1
ATOM 750 C CA . ILE A 1 96 ? -7.126 -7.954 13.425 1.00 77.25 96 ILE A CA 1
ATOM 751 C C . ILE A 1 96 ? -8.623 -7.958 13.109 1.00 77.25 96 ILE A C 1
ATOM 753 O O . ILE A 1 96 ? -9.430 -7.676 13.983 1.00 77.25 96 ILE A O 1
ATOM 757 N N . PHE A 1 97 ? -8.991 -8.253 11.860 1.00 76.31 97 PHE A N 1
ATOM 758 C CA . PHE A 1 97 ? -10.372 -8.167 11.396 1.00 76.31 97 PHE A CA 1
ATOM 759 C C . PHE A 1 97 ? -11.123 -9.495 11.410 1.00 76.31 97 PHE A C 1
ATOM 761 O O . PHE A 1 97 ? -12.340 -9.496 11.502 1.00 76.31 97 PHE A O 1
ATOM 768 N N . GLY A 1 98 ? -10.427 -10.624 11.283 1.00 69.81 98 GLY A N 1
ATOM 769 C CA . GLY A 1 98 ? -11.042 -11.954 11.319 1.00 69.81 98 GLY A CA 1
ATOM 770 C C . GLY A 1 98 ? -11.270 -12.494 12.731 1.00 69.81 98 GLY A C 1
ATOM 771 O O . GLY A 1 98 ? -11.798 -13.591 12.870 1.00 69.81 98 GLY A O 1
ATOM 772 N N . SER A 1 99 ? -10.831 -11.766 13.759 1.00 58.28 99 SER A N 1
ATOM 773 C CA . SER A 1 99 ? -11.099 -12.049 15.175 1.00 58.28 99 SER A CA 1
ATOM 774 C C . SER A 1 99 ? -12.286 -11.254 15.737 1.00 58.28 99 SER A C 1
ATOM 776 O O . SER A 1 99 ? -12.602 -11.407 16.917 1.00 58.28 99 SER A O 1
ATOM 778 N N . LEU A 1 100 ? -12.908 -10.409 14.910 1.00 55.34 100 LEU A N 1
ATOM 779 C CA . LEU A 1 100 ? -14.108 -9.625 15.212 1.00 55.34 100 LEU A CA 1
ATOM 780 C C . LEU A 1 100 ? -15.375 -10.366 14.790 1.00 55.34 100 LEU A C 1
ATOM 782 O O . LEU A 1 100 ? -16.411 -10.125 15.447 1.00 55.34 100 LEU A O 1
#

pLDDT: mean 84.44, std 5.93, range [55.34, 94.81]

Foldseek 3Di:
DVVVVVVLVVVLVVLVVVLCCCVVPVVVVQVVVDDPVLVVVSVVLNVLSVVLNVLSVVLVVCDDPVNCVVPVPVNVVSVVVNVVSVVVSVVSCCVSPVVD

Nearest PDB structures (foldseek):
  5lnf-assembly1_A  TM=5.167E-01  e=2.268E+00  Homo sapiens
  8dt0-assembly2_B  TM=6.783E-01  e=6.469E+00  synthetic construct
  8dt0-assembly1_A  TM=5.171E-01  e=3.035E+00  synthetic construct
  3na7-assembly1_A  TM=2.973E-01  e=9.174E+00  Helicobacter pylori NCTC 11638